Protein AF-A0A841ED29-F1 (afdb_monomer_lite)

Organism: NCBI:txid104205

Foldseek 3Di:
DPDPPPQPPLDPPVVPVVVVCVVVVHDDPDDDRDRDDPQNVCCVVPVDGPVVVVD

Secondary structure (DSSP, 8-state):
-----GGG-TTTSTHHHHHHHHHTTPPPS----PPPPHHHHHHHHHSS-TTGGG-

Radius of gyration: 15.71 Å; chains: 1; bounding box: 24×35×43 Å

Structure (mmCIF, N/CA/C/O backbone):
data_AF-A0A841ED29-F1
#
_entry.id   AF-A0A841ED29-F1
#
loop_
_atom_site.group_PDB
_atom_site.id
_atom_site.type_symbol
_atom_site.label_atom_id
_atom_site.label_alt_id
_atom_site.label_comp_id
_atom_site.label_asym_id
_atom_site.label_entity_id
_atom_site.label_seq_id
_atom_site.pdbx_PDB_ins_code
_atom_site.Cartn_x
_atom_site.Cartn_y
_atom_site.Cartn_z
_atom_site.occupancy
_atom_site.B_iso_or_equiv
_atom_site.auth_seq_id
_atom_site.auth_comp_id
_atom_site.auth_asym_id
_atom_site.auth_atom_id
_atom_site.pdbx_PDB_model_num
ATOM 1 N N . MET A 1 1 ? -5.963 21.954 5.847 1.00 41.91 1 MET A N 1
ATOM 2 C CA . MET A 1 1 ? -5.415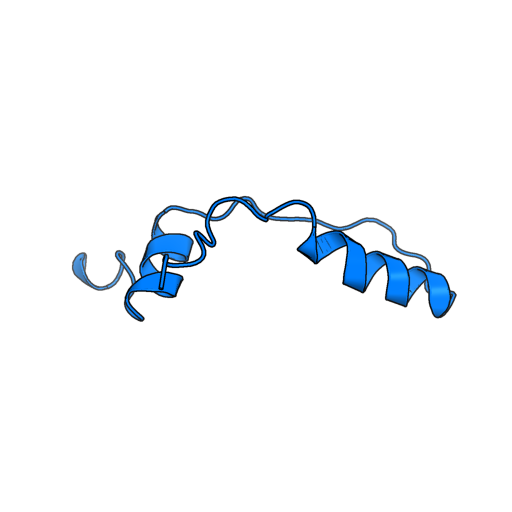 20.934 4.924 1.00 41.91 1 MET A CA 1
ATOM 3 C C . MET A 1 1 ? -6.302 19.701 4.983 1.00 41.91 1 MET A C 1
ATOM 5 O O . MET A 1 1 ? -6.453 19.188 6.084 1.00 41.91 1 MET A O 1
ATOM 9 N N . PRO A 1 2 ? -6.921 19.223 3.889 1.00 42.56 2 PRO A N 1
ATOM 10 C CA . PRO A 1 2 ? -7.651 17.964 3.952 1.00 42.56 2 PRO A CA 1
ATOM 11 C C . PRO A 1 2 ? -6.647 16.816 4.105 1.00 42.56 2 PRO A C 1
ATOM 13 O O . PRO A 1 2 ? -5.675 16.726 3.349 1.00 42.56 2 PRO A O 1
ATOM 16 N N . ALA A 1 3 ? -6.864 15.965 5.108 1.00 49.03 3 ALA A N 1
ATOM 17 C CA . ALA A 1 3 ? -6.111 14.735 5.296 1.00 49.03 3 ALA A CA 1
ATOM 18 C C . ALA A 1 3 ? -6.199 13.907 4.006 1.00 49.03 3 ALA A C 1
ATOM 20 O O . ALA A 1 3 ? -7.291 13.563 3.553 1.00 49.03 3 ALA A O 1
ATOM 21 N N . ARG A 1 4 ? -5.051 13.619 3.381 1.00 51.12 4 ARG A N 1
ATOM 22 C CA . ARG A 1 4 ? -4.984 12.681 2.257 1.00 51.12 4 ARG A CA 1
ATOM 23 C C . ARG A 1 4 ? -5.479 11.338 2.773 1.00 51.12 4 ARG A C 1
ATOM 25 O O . ARG A 1 4 ? -4.771 10.703 3.540 1.00 51.12 4 ARG A O 1
ATOM 32 N N . THR A 1 5 ? -6.677 10.921 2.384 1.00 47.72 5 THR A N 1
ATOM 33 C CA . THR A 1 5 ? -7.233 9.612 2.735 1.00 47.72 5 THR A CA 1
ATOM 34 C C . THR A 1 5 ? -6.310 8.512 2.183 1.00 47.72 5 THR A C 1
ATOM 36 O O . THR A 1 5 ? -6.284 8.320 0.965 1.00 47.72 5 THR A O 1
ATOM 39 N N . PRO A 1 6 ? -5.542 7.761 3.003 1.00 52.75 6 PRO A N 1
ATOM 40 C CA . PRO A 1 6 ? -4.635 6.733 2.479 1.00 52.75 6 PRO A CA 1
ATOM 41 C C . PRO A 1 6 ? -5.375 5.439 2.104 1.00 52.75 6 PRO A C 1
ATOM 43 O O . PRO A 1 6 ? -4.819 4.571 1.437 1.00 52.75 6 PRO A O 1
ATOM 46 N N . ALA A 1 7 ? -6.649 5.307 2.479 1.00 52.22 7 ALA A N 1
ATOM 47 C CA . ALA A 1 7 ? -7.395 4.056 2.367 1.00 52.22 7 ALA A CA 1
ATOM 48 C C . ALA A 1 7 ? -7.800 3.661 0.927 1.00 52.22 7 ALA A C 1
ATOM 50 O O . ALA A 1 7 ? -8.270 2.546 0.710 1.00 52.22 7 ALA A O 1
ATOM 51 N N . GLN A 1 8 ? -7.618 4.539 -0.070 1.00 50.59 8 GLN A N 1
ATOM 52 C CA . GLN A 1 8 ? -8.120 4.333 -1.441 1.00 50.59 8 GLN A CA 1
ATOM 53 C C . GLN A 1 8 ? -7.060 4.049 -2.512 1.00 50.59 8 GLN A C 1
ATOM 55 O O . GLN A 1 8 ? -7.413 3.862 -3.676 1.00 50.59 8 GLN A O 1
ATOM 60 N N . ALA A 1 9 ? -5.772 3.958 -2.173 1.00 50.03 9 ALA A N 1
ATOM 61 C CA . ALA A 1 9 ? -4.729 3.838 -3.193 1.00 50.03 9 ALA A CA 1
ATOM 62 C C . ALA A 1 9 ? -4.089 2.441 -3.372 1.00 50.03 9 ALA A C 1
ATOM 64 O O . ALA A 1 9 ? -2.906 2.410 -3.698 1.00 50.03 9 ALA A O 1
ATOM 65 N N . PRO A 1 10 ? -4.773 1.274 -3.275 1.00 53.88 10 PRO A N 1
ATOM 66 C CA . PRO A 1 10 ? -4.093 -0.013 -3.446 1.00 53.88 10 PRO A CA 1
ATOM 67 C C . PRO A 1 10 ? -3.643 -0.300 -4.892 1.00 53.88 10 PRO A C 1
ATOM 69 O O . PRO A 1 10 ? -2.816 -1.178 -5.103 1.00 53.88 10 PRO A O 1
ATOM 72 N N . ARG A 1 11 ? -4.133 0.429 -5.907 1.00 54.75 11 ARG A N 1
ATOM 73 C CA . ARG A 1 11 ? -3.816 0.127 -7.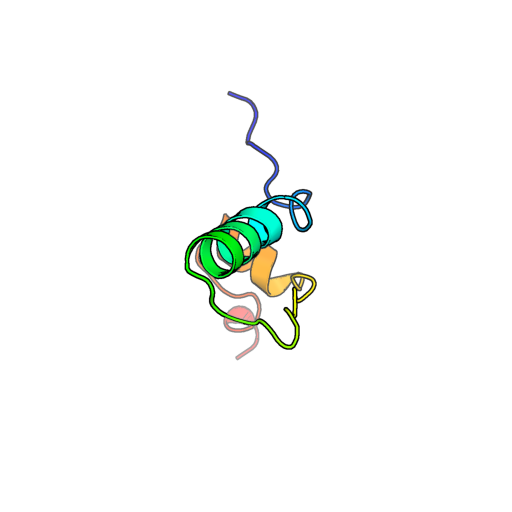320 1.00 54.75 11 ARG A CA 1
ATOM 74 C C . ARG A 1 11 ? -2.608 0.874 -7.890 1.00 54.75 11 ARG A C 1
ATOM 76 O O . ARG A 1 11 ? -1.917 0.336 -8.751 1.00 54.75 11 ARG A O 1
ATOM 83 N N . ARG A 1 12 ? -2.342 2.111 -7.455 1.00 57.84 12 ARG A N 1
ATOM 84 C CA . ARG A 1 12 ? -1.301 2.953 -8.081 1.00 57.84 12 ARG A CA 1
ATOM 85 C C . ARG A 1 12 ? 0.116 2.663 -7.579 1.00 57.84 12 ARG A C 1
ATOM 87 O O . ARG A 1 12 ? 1.047 2.744 -8.373 1.00 57.84 12 ARG A O 1
ATOM 94 N N . TRP A 1 13 ? 0.288 2.286 -6.312 1.00 64.44 13 TRP A N 1
ATOM 95 C CA . TRP A 1 13 ? 1.616 2.069 -5.719 1.00 64.44 13 TRP A CA 1
ATOM 96 C C . TRP A 1 13 ? 2.335 0.832 -6.278 1.00 64.44 13 TRP A C 1
ATOM 98 O O . TRP A 1 13 ? 3.510 0.916 -6.628 1.00 64.44 13 TRP A O 1
ATOM 108 N N . ALA A 1 14 ? 1.622 -0.284 -6.469 1.00 66.25 14 ALA A N 1
ATOM 109 C CA . ALA A 1 14 ? 2.189 -1.518 -7.020 1.00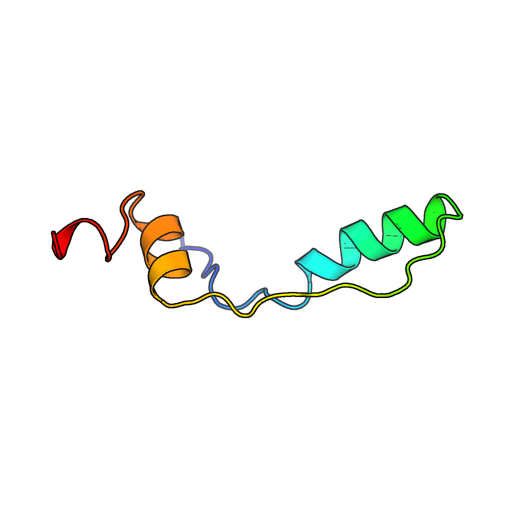 66.25 14 ALA A CA 1
ATOM 110 C C . ALA A 1 14 ? 2.670 -1.366 -8.476 1.00 66.25 14 ALA A C 1
ATOM 112 O O . ALA A 1 14 ? 3.515 -2.127 -8.945 1.00 66.25 14 ALA A O 1
ATOM 113 N N . ALA A 1 15 ? 2.177 -0.354 -9.196 1.00 77.06 15 ALA A N 1
ATOM 114 C CA . ALA A 1 15 ? 2.570 -0.109 -10.575 1.00 77.06 15 ALA A CA 1
ATOM 115 C C . ALA A 1 15 ? 4.023 0.381 -10.706 1.00 77.06 15 ALA A C 1
ATOM 117 O O . ALA A 1 15 ? 4.643 0.132 -11.735 1.00 77.06 15 ALA A O 1
ATOM 118 N N . HIS A 1 16 ? 4.578 1.076 -9.708 1.00 84.06 16 HIS A N 1
ATOM 119 C CA . HIS A 1 16 ? 5.930 1.638 -9.804 1.00 84.06 16 HIS A CA 1
ATOM 120 C C . HIS A 1 16 ? 7.046 0.572 -9.690 1.00 84.06 16 HIS A C 1
ATOM 122 O O . HIS A 1 16 ? 7.896 0.519 -10.583 1.00 84.06 16 HIS A O 1
ATOM 128 N N . PRO A 1 17 ? 7.038 -0.340 -8.694 1.00 87.88 17 PRO A N 1
ATOM 129 C CA . PRO A 1 17 ? 8.025 -1.419 -8.599 1.00 87.88 17 PRO A CA 1
ATOM 130 C C . PRO A 1 17 ? 8.012 -2.347 -9.816 1.00 87.88 17 PRO A C 1
ATOM 132 O O . PRO A 1 17 ? 9.065 -2.649 -10.371 1.00 87.88 17 PRO A O 1
ATOM 135 N N . VAL A 1 18 ? 6.819 -2.727 -10.291 1.00 91.44 18 VAL A N 1
ATOM 136 C CA . VAL A 1 18 ? 6.659 -3.586 -11.476 1.00 91.44 18 VAL A CA 1
ATOM 137 C C . VAL A 1 18 ? 7.282 -2.938 -12.716 1.00 91.44 18 VAL A C 1
ATOM 139 O O . VAL A 1 18 ? 7.983 -3.601 -13.481 1.00 91.44 18 VAL A O 1
ATOM 142 N N . ARG A 1 19 ? 7.083 -1.625 -12.901 1.00 89.69 19 ARG A N 1
ATOM 143 C CA . ARG A 1 19 ? 7.700 -0.874 -14.005 1.00 89.69 19 ARG A CA 1
ATOM 144 C C . ARG A 1 19 ? 9.224 -0.820 -13.887 1.00 89.69 19 ARG A C 1
ATOM 146 O O . ARG A 1 19 ? 9.887 -1.002 -14.903 1.00 89.69 19 ARG A O 1
ATOM 153 N N . ARG A 1 20 ? 9.786 -0.636 -12.684 1.00 93.88 20 ARG A N 1
ATOM 154 C CA . ARG A 1 20 ? 11.249 -0.673 -12.480 1.00 93.88 20 ARG A CA 1
ATOM 155 C C . ARG A 1 20 ? 11.845 -2.042 -12.793 1.00 93.88 20 ARG A C 1
ATOM 157 O O . ARG A 1 20 ? 12.849 -2.099 -13.493 1.00 93.88 20 ARG A O 1
ATOM 164 N N . CYS A 1 21 ? 11.215 -3.130 -12.350 1.00 93.81 21 CYS A N 1
ATOM 165 C CA . CYS A 1 21 ? 11.670 -4.480 -12.694 1.00 93.81 21 CYS A CA 1
ATOM 166 C C . CYS A 1 21 ? 11.664 -4.703 -14.211 1.00 93.81 21 CYS A C 1
ATOM 168 O O . CYS A 1 21 ? 12.640 -5.212 -14.757 1.00 93.81 21 CYS A O 1
ATOM 170 N N . ARG A 1 22 ? 10.609 -4.247 -14.905 1.00 91.50 22 ARG A N 1
ATOM 171 C CA . ARG A 1 22 ? 10.532 -4.317 -16.371 1.00 91.50 22 ARG A CA 1
ATOM 172 C C . ARG A 1 22 ? 11.642 -3.509 -17.053 1.00 91.50 22 ARG A C 1
ATOM 174 O O . ARG A 1 22 ? 12.246 -4.015 -17.990 1.00 91.50 22 ARG A O 1
ATOM 181 N N . ALA A 1 23 ? 11.920 -2.290 -16.590 1.00 96.69 23 ALA A N 1
ATOM 182 C CA . ALA A 1 23 ? 12.981 -1.439 -17.139 1.00 96.69 23 ALA A CA 1
ATOM 183 C C . ALA A 1 23 ? 14.391 -2.017 -16.914 1.00 96.69 23 ALA A C 1
ATOM 185 O O . ALA A 1 23 ? 15.271 -1.820 -17.741 1.00 96.69 23 ALA A O 1
ATOM 186 N N . ALA A 1 24 ? 14.589 -2.769 -15.830 1.00 96.94 24 ALA A N 1
ATOM 187 C CA . ALA A 1 24 ? 15.842 -3.454 -15.519 1.00 96.94 24 ALA A CA 1
ATOM 188 C C . ALA A 1 24 ? 16.006 -4.815 -16.233 1.00 96.94 24 ALA A C 1
ATOM 190 O O . ALA A 1 24 ? 16.962 -5.534 -15.958 1.00 96.94 24 ALA A O 1
ATOM 191 N N . GLY A 1 25 ? 15.064 -5.219 -17.098 1.00 96.50 25 GLY A N 1
ATOM 192 C CA . GLY A 1 25 ? 15.100 -6.523 -17.777 1.00 96.50 25 GLY A CA 1
ATOM 193 C C . GLY A 1 25 ? 14.803 -7.725 -16.868 1.00 96.50 25 GLY A C 1
ATOM 194 O O . GLY A 1 25 ? 14.974 -8.873 -17.279 1.00 96.50 25 GLY A O 1
ATOM 195 N N . ILE A 1 26 ? 14.328 -7.491 -15.641 1.00 96.19 26 ILE A N 1
ATOM 196 C CA . ILE A 1 26 ? 14.029 -8.540 -14.663 1.00 96.19 26 ILE A CA 1
ATOM 197 C C . ILE A 1 26 ? 12.643 -9.126 -14.963 1.00 96.19 26 ILE A C 1
ATOM 199 O O . ILE A 1 26 ? 11.628 -8.425 -14.906 1.00 96.19 26 ILE A O 1
ATOM 203 N N . ARG A 1 27 ? 12.576 -10.433 -15.253 1.00 93.25 27 ARG A N 1
ATOM 204 C CA . ARG A 1 27 ? 11.299 -11.138 -15.457 1.00 93.25 27 ARG A CA 1
ATOM 205 C C . ARG A 1 27 ? 10.597 -11.387 -14.121 1.00 93.25 27 ARG A C 1
ATOM 207 O O . ARG A 1 27 ? 11.082 -12.145 -13.287 1.00 93.25 27 ARG A O 1
ATOM 214 N N . LEU A 1 28 ? 9.415 -10.798 -13.952 1.00 92.50 28 LEU A N 1
ATOM 215 C CA . LEU A 1 28 ? 8.528 -11.064 -12.819 1.00 92.50 28 LEU A CA 1
ATOM 216 C C . LEU A 1 28 ? 7.598 -12.240 -13.134 1.00 92.50 28 LEU A C 1
ATOM 218 O O . LEU A 1 28 ? 6.941 -12.244 -14.171 1.00 92.50 28 LEU A O 1
ATOM 222 N N . ARG A 1 29 ? 7.490 -13.206 -12.213 1.00 93.69 29 ARG A N 1
ATOM 223 C CA . ARG A 1 29 ? 6.470 -14.270 -12.293 1.00 93.69 29 ARG A CA 1
ATOM 224 C C . ARG A 1 29 ? 5.078 -13.789 -11.867 1.00 93.69 29 ARG A C 1
ATOM 226 O O . ARG A 1 29 ? 4.080 -14.336 -12.312 1.00 93.69 29 ARG A O 1
ATOM 233 N N . GLY A 1 30 ? 5.014 -12.763 -11.022 1.00 88.50 30 GLY A N 1
ATOM 234 C CA . GLY A 1 30 ? 3.775 -12.168 -10.531 1.00 88.50 30 GLY A CA 1
ATOM 235 C C . GLY A 1 30 ? 4.037 -11.232 -9.354 1.00 88.50 30 GLY A C 1
ATOM 236 O O . GLY A 1 30 ? 5.117 -11.249 -8.766 1.00 88.50 30 GLY A O 1
ATOM 237 N N . THR A 1 31 ? 3.042 -10.418 -9.007 1.00 88.12 31 THR A N 1
ATOM 238 C CA . THR A 1 31 ? 3.061 -9.539 -7.831 1.00 88.12 31 THR A CA 1
ATOM 239 C C . THR A 1 31 ? 1.786 -9.769 -7.036 1.00 88.12 31 THR A C 1
ATOM 241 O O . THR A 1 31 ? 0.693 -9.773 -7.601 1.00 88.12 31 THR A O 1
ATOM 244 N N . ARG A 1 32 ? 1.917 -9.928 -5.717 1.00 86.38 32 ARG A N 1
ATOM 245 C CA . ARG A 1 32 ? 0.784 -9.994 -4.795 1.00 86.38 32 ARG A CA 1
ATOM 246 C C . ARG A 1 32 ? 0.629 -8.645 -4.108 1.00 86.38 32 ARG A C 1
ATOM 248 O O . ARG A 1 32 ? 1.564 -8.169 -3.475 1.00 86.38 32 ARG A O 1
ATOM 255 N N . VAL A 1 33 ? -0.551 -8.049 -4.231 1.00 84.81 33 VAL A N 1
ATOM 256 C CA . VAL A 1 33 ? -0.920 -6.825 -3.514 1.00 84.81 33 VAL A CA 1
ATOM 257 C C . VAL A 1 33 ? -1.950 -7.229 -2.465 1.00 84.81 33 VAL A C 1
ATOM 259 O O . VAL A 1 33 ? -3.100 -7.479 -2.836 1.00 84.81 33 VAL A O 1
ATOM 262 N N . PRO A 1 34 ? -1.564 -7.387 -1.187 1.00 82.62 34 PRO A N 1
ATOM 263 C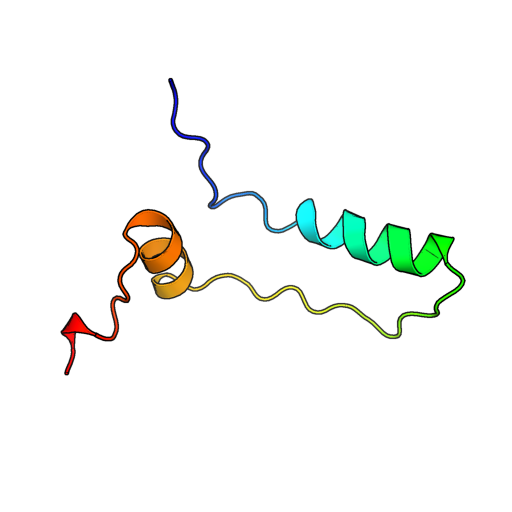 CA . PRO A 1 34 ? -2.530 -7.719 -0.154 1.00 82.62 34 PRO A CA 1
ATOM 264 C C . PRO A 1 34 ? -3.527 -6.569 0.004 1.00 82.62 34 PRO A C 1
ATOM 266 O O . PRO A 1 34 ? -3.173 -5.391 -0.092 1.00 82.62 34 PRO A O 1
ATOM 269 N N . ARG A 1 35 ? -4.793 -6.916 0.239 1.00 85.50 35 ARG A N 1
ATOM 270 C CA . ARG A 1 35 ? -5.775 -5.943 0.708 1.00 85.50 35 ARG A CA 1
ATOM 271 C C . ARG A 1 35 ? -5.406 -5.596 2.158 1.00 85.50 35 ARG A C 1
ATOM 273 O O . ARG A 1 35 ? -5.270 -6.533 2.943 1.00 85.50 35 ARG A O 1
ATOM 280 N N . PRO A 1 36 ? -5.274 -4.308 2.519 1.00 87.19 36 PRO A N 1
ATOM 281 C CA . PRO A 1 36 ? -5.026 -3.938 3.906 1.00 87.19 36 PRO A CA 1
ATOM 282 C C . PRO A 1 36 ? -6.203 -4.368 4.788 1.00 87.19 36 PRO A C 1
ATOM 284 O O . PRO A 1 36 ? -7.373 -4.266 4.395 1.00 87.19 36 PRO A O 1
ATOM 287 N N . THR A 1 37 ? -5.881 -4.872 5.971 1.00 89.50 37 THR A N 1
ATOM 288 C CA . THR A 1 37 ? -6.835 -5.151 7.042 1.00 89.50 37 THR A CA 1
ATOM 289 C C . THR A 1 37 ? -7.203 -3.861 7.776 1.00 89.50 37 THR A C 1
ATOM 291 O O . THR A 1 37 ? -6.600 -2.810 7.563 1.00 89.50 37 THR A O 1
ATOM 294 N N . LEU A 1 38 ? -8.212 -3.927 8.647 1.00 92.25 38 LEU A N 1
ATOM 295 C CA . LEU A 1 38 ? -8.550 -2.791 9.505 1.00 92.25 38 LEU A CA 1
ATOM 296 C C . LEU A 1 38 ? -7.398 -2.437 10.458 1.00 92.25 38 LEU A C 1
ATOM 298 O O . LEU A 1 38 ? -7.133 -1.257 10.654 1.00 92.25 38 LEU A O 1
ATOM 302 N N . ASP A 1 39 ? -6.700 -3.442 10.991 1.00 91.12 39 ASP A N 1
ATOM 303 C CA . ASP A 1 39 ? -5.538 -3.255 11.867 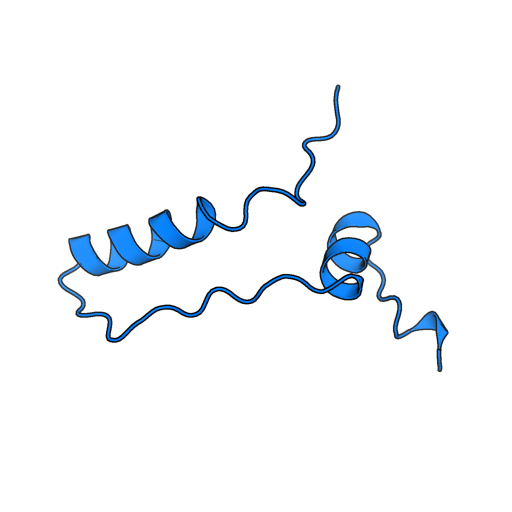1.00 91.12 39 ASP A CA 1
ATOM 304 C C . ASP A 1 39 ? -4.405 -2.516 11.139 1.00 91.12 39 ASP A C 1
ATOM 306 O O . ASP A 1 39 ? -3.870 -1.553 11.671 1.00 91.12 39 ASP A O 1
ATOM 310 N N . ASP A 1 40 ? -4.127 -2.866 9.876 1.00 90.38 40 ASP A N 1
ATOM 311 C CA . ASP A 1 40 ? -3.107 -2.178 9.067 1.00 90.38 40 ASP A CA 1
ATOM 312 C C . ASP A 1 40 ? -3.430 -0.686 8.872 1.00 90.38 40 ASP A C 1
ATOM 314 O O . ASP A 1 40 ? -2.547 0.173 8.914 1.00 90.38 40 ASP A O 1
ATOM 318 N N . ILE A 1 41 ? -4.710 -0.364 8.653 1.00 90.62 41 ILE A N 1
ATOM 319 C CA . ILE A 1 41 ? -5.165 1.024 8.515 1.00 90.62 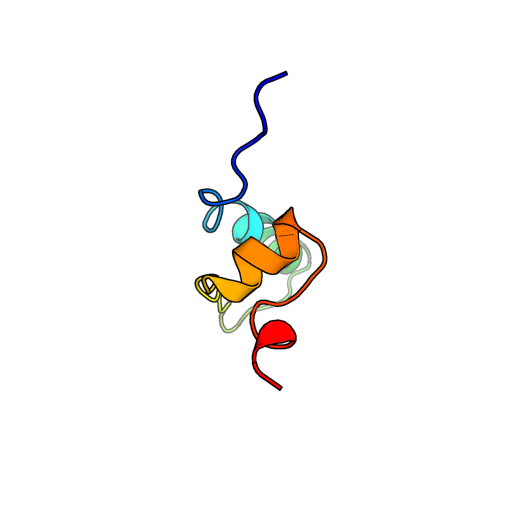41 ILE A CA 1
ATOM 320 C C . ILE A 1 41 ? -5.090 1.751 9.856 1.00 90.62 41 ILE A C 1
ATOM 322 O O . ILE A 1 41 ? -4.639 2.893 9.895 1.00 90.62 41 ILE A O 1
ATOM 326 N N . PHE A 1 42 ? -5.516 1.105 10.941 1.00 90.00 42 PHE A N 1
ATOM 327 C CA . PHE A 1 42 ? -5.468 1.681 12.278 1.00 90.00 42 PHE A CA 1
ATOM 328 C C . PHE A 1 42 ? -4.026 1.996 12.679 1.00 90.00 42 PHE A C 1
ATOM 330 O O . PHE A 1 42 ? -3.718 3.154 12.947 1.00 90.00 42 PHE A O 1
ATOM 337 N N . LEU A 1 43 ? -3.127 1.015 12.571 1.00 89.25 43 LEU A N 1
ATOM 338 C CA . LEU A 1 43 ? -1.699 1.165 12.836 1.00 89.25 43 LEU A CA 1
ATOM 339 C C . LEU A 1 43 ? -1.078 2.303 12.023 1.00 89.25 43 LEU A C 1
ATOM 341 O O . LEU A 1 43 ? -0.363 3.138 12.572 1.00 89.25 43 LEU A O 1
ATOM 345 N N . SER A 1 44 ? -1.391 2.393 10.728 1.00 87.12 44 SER A N 1
ATOM 346 C CA . SER A 1 44 ? -0.883 3.470 9.871 1.00 87.12 44 SER A CA 1
ATOM 347 C C . SER A 1 44 ? -1.346 4.870 10.295 1.00 87.12 44 SER A C 1
ATOM 349 O O . SER A 1 44 ? -0.698 5.845 9.912 1.00 87.12 44 SER A O 1
ATOM 351 N N . LEU A 1 45 ? -2.474 4.995 10.998 1.00 91.38 45 LEU A N 1
ATOM 352 C CA . LEU A 1 45 ? -3.056 6.279 11.399 1.00 91.38 45 LEU A CA 1
ATOM 353 C C . LEU A 1 45 ? -2.719 6.659 12.843 1.00 91.38 45 LEU A C 1
ATOM 355 O O . LEU A 1 45 ? -2.599 7.845 13.141 1.00 91.38 45 LEU A O 1
ATOM 359 N N . THR A 1 46 ? -2.595 5.675 13.732 1.00 90.94 46 THR A N 1
ATOM 360 C CA . THR A 1 46 ? -2.463 5.889 15.181 1.00 90.94 46 THR A CA 1
ATOM 361 C C . THR A 1 46 ? -1.079 5.542 15.721 1.00 90.94 46 THR A C 1
ATOM 363 O O . THR A 1 46 ? -0.749 5.946 16.836 1.00 90.94 46 THR A O 1
ATOM 366 N N . GLY A 1 47 ? -0.278 4.792 14.956 1.00 93.81 47 GLY A N 1
ATOM 367 C CA . GLY A 1 47 ? 1.010 4.256 15.393 1.00 93.81 47 GLY A CA 1
ATOM 368 C C . GLY A 1 47 ? 0.907 3.106 16.399 1.00 93.81 47 GLY A C 1
ATOM 369 O O . GLY A 1 47 ? 1.931 2.713 16.946 1.00 93.81 47 GLY A O 1
ATOM 370 N N . ARG A 1 48 ? -0.298 2.578 16.655 1.00 91.81 48 ARG A N 1
ATOM 371 C CA . ARG A 1 48 ? -0.562 1.473 17.596 1.00 91.81 48 ARG A CA 1
ATOM 372 C C . ARG A 1 48 ? -1.442 0.404 16.952 1.00 91.81 48 ARG A C 1
ATOM 374 O O . ARG A 1 48 ? -2.222 0.734 16.061 1.00 91.81 48 ARG A O 1
ATOM 381 N N . SER A 1 49 ? -1.325 -0.857 17.371 1.00 90.38 49 SER A N 1
ATOM 382 C CA . SER A 1 49 ? -2.144 -1.954 16.826 1.00 90.38 49 SER A CA 1
ATOM 383 C C . SER A 1 49 ? -3.432 -2.150 17.629 1.00 90.38 49 SER A C 1
ATOM 385 O O . SER A 1 49 ? -3.441 -2.005 18.844 1.00 90.38 49 SER A O 1
ATOM 387 N N . LEU A 1 50 ? -4.516 -2.566 16.963 1.00 89.12 50 LEU A N 1
ATOM 388 C CA . LEU A 1 50 ? -5.750 -3.004 17.635 1.00 89.12 50 LEU A CA 1
ATOM 389 C C . LEU A 1 50 ? -5.574 -4.326 18.393 1.00 89.12 50 LEU A C 1
ATOM 391 O O . LEU A 1 50 ? -6.437 -4.709 19.181 1.00 89.12 50 LEU A O 1
ATOM 395 N N . ARG A 1 51 ? -4.513 -5.079 18.089 1.00 87.00 51 ARG A N 1
ATOM 396 C CA . ARG A 1 51 ? -4.228 -6.369 18.725 1.00 87.00 51 ARG A CA 1
ATOM 397 C C . ARG A 1 51 ? -3.590 -6.200 20.100 1.00 87.00 51 ARG A C 1
ATOM 399 O O . ARG A 1 51 ? -3.851 -7.025 20.959 1.00 87.00 51 ARG A O 1
ATOM 406 N N . GLU A 1 52 ? -2.827 -5.129 20.298 1.00 80.31 52 GLU A N 1
ATOM 407 C CA . GLU A 1 52 ? -2.158 -4.814 21.568 1.00 80.31 52 GLU A CA 1
ATOM 408 C C . GLU A 1 52 ? -3.161 -4.496 22.688 1.00 80.31 52 GLU A C 1
ATOM 410 O O . GLU A 1 52 ? -2.888 -4.794 23.839 1.00 80.31 52 GLU A O 1
ATOM 415 N N . ASP A 1 53 ? -4.341 -3.954 22.362 1.00 71.75 53 ASP A N 1
ATOM 416 C CA . ASP A 1 53 ? -5.409 -3.666 23.337 1.00 71.75 53 ASP A CA 1
ATOM 417 C C . ASP A 1 53 ? -6.200 -4.922 23.778 1.00 71.75 53 ASP A C 1
ATOM 419 O O . ASP A 1 53 ? -7.139 -4.824 24.571 1.00 71.75 53 ASP A O 1
ATOM 423 N N . ARG A 1 54 ? -5.901 -6.098 23.207 1.00 68.81 54 ARG A N 1
ATOM 424 C CA . ARG A 1 54 ? -6.637 -7.351 23.450 1.00 68.81 54 ARG A CA 1
ATOM 425 C C . ARG A 1 54 ? -5.929 -8.324 24.396 1.00 68.81 54 ARG A C 1
ATOM 427 O O . ARG A 1 54 ? -6.596 -9.265 24.831 1.00 68.81 54 ARG A O 1
ATOM 434 N N . ASP A 1 55 ? -4.646 -8.098 24.668 1.00 55.50 55 ASP A N 1
ATOM 435 C CA . ASP A 1 55 ? -3.795 -8.874 25.581 1.00 55.50 55 ASP A CA 1
ATOM 436 C C . ASP A 1 55 ? -3.637 -8.145 26.929 1.00 55.50 55 ASP A C 1
ATOM 438 O O . ASP A 1 55 ? -3.580 -8.841 27.969 1.00 55.50 55 ASP A O 1
#

pLDDT: mean 78.99, std 17.23, range [41.91, 96.94]

Sequence (55 aa):
MPARTPAQAPRRWAAHPVRRCRAAGIRLRGTRVPRPTLDDIFLSLTGRSLREDRD